Protein AF-A0A5C5TJL0-F1 (afdb_monomer_lite)

Foldseek 3Di:
DDDPVRQVVCCVVCPVPPQWRFDDDDPQKTWTFGVVCVVVVPQQRIWIPHPPDHIDRLLHDPVVLVVQVVVCVPPPSSVDDDDGSVRVVVVVVPD

pLDDT: mean 76.35, std 13.03, range [39.12, 92.62]

Secondary structure (DSSP, 8-state):
---HHHHHHHHHHTTTSTTEEEEEEETTEEEEEEHHHHHTT-S--EEEEETTB---EEEE-HHHHHHHHHHTTTS-GGG--S--HHHHHHHHS--

Sequence (95 aa):
MFSIKELIENLFYMEVYPVFLPIRSADDQYLAISLEAIENKDPNYLYRIDNNEGPPALTLNFHLFLNRYVAAQGATFYEWPIYSAAGRYYLEGDE

Radius of gyration: 13.84 Å; chains: 1; bounding box: 32×32×43 Å

Structure (mmCIF, N/CA/C/O backbone):
data_AF-A0A5C5TJL0-F1
#
_entry.id   AF-A0A5C5TJL0-F1
#
loop_
_atom_site.group_PDB
_atom_site.id
_atom_site.type_symbol
_atom_site.label_atom_id
_atom_site.label_alt_id
_atom_site.label_comp_id
_atom_site.label_asym_id
_atom_site.label_entity_id
_atom_site.label_seq_id
_atom_site.pdbx_PDB_ins_code
_atom_site.Cartn_x
_atom_site.Cartn_y
_atom_site.Cartn_z
_atom_site.occupancy
_atom_site.B_iso_or_equiv
_atom_site.auth_seq_id
_atom_site.auth_comp_id
_atom_site.auth_asym_id
_atom_site.auth_atom_id
_atom_site.pdbx_PDB_model_num
ATOM 1 N N . MET A 1 1 ? 9.706 -8.089 -0.153 1.00 82.69 1 MET A N 1
ATOM 2 C CA . MET A 1 1 ? 9.898 -6.712 0.349 1.00 82.69 1 MET A CA 1
ATOM 3 C C . MET A 1 1 ? 11.218 -6.247 -0.218 1.00 82.69 1 MET A C 1
ATOM 5 O O . MET A 1 1 ? 12.106 -7.088 -0.306 1.00 82.69 1 MET A O 1
ATOM 9 N N . PHE A 1 2 ? 11.320 -4.997 -0.653 1.00 85.81 2 PHE A N 1
ATOM 10 C CA . PHE A 1 2 ? 12.544 -4.500 -1.271 1.00 85.81 2 PHE A CA 1
ATOM 11 C C . PHE A 1 2 ? 13.675 -4.340 -0.255 1.00 85.81 2 PHE A C 1
ATOM 13 O O . PHE A 1 2 ? 13.474 -3.880 0.869 1.00 85.81 2 PHE A O 1
ATOM 20 N N . SER A 1 3 ? 14.876 -4.712 -0.676 1.00 88.69 3 SER A N 1
ATOM 21 C CA . SER A 1 3 ? 16.130 -4.252 -0.094 1.00 88.69 3 SER A CA 1
ATOM 22 C C . SER A 1 3 ? 16.329 -2.754 -0.356 1.00 88.69 3 SER A C 1
ATOM 24 O O . SER A 1 3 ? 15.673 -2.160 -1.208 1.00 88.69 3 SER A O 1
ATOM 26 N N . ILE A 1 4 ? 17.286 -2.131 0.338 1.00 88.88 4 ILE A N 1
ATOM 27 C CA . ILE A 1 4 ? 17.625 -0.709 0.129 1.00 88.88 4 ILE A CA 1
ATOM 28 C C . ILE A 1 4 ? 18.031 -0.438 -1.324 1.00 88.88 4 ILE A C 1
ATOM 30 O O . ILE A 1 4 ? 17.653 0.583 -1.892 1.00 88.88 4 ILE A O 1
ATOM 34 N N . LYS A 1 5 ? 18.779 -1.359 -1.941 1.00 91.00 5 LYS A N 1
ATOM 35 C CA . LYS A 1 5 ? 19.178 -1.230 -3.343 1.00 91.00 5 LYS A CA 1
ATOM 36 C C . LYS A 1 5 ? 17.953 -1.238 -4.261 1.00 91.00 5 LYS A C 1
ATOM 38 O O . LYS A 1 5 ? 17.808 -0.335 -5.076 1.00 91.00 5 LYS A O 1
ATOM 43 N N . GLU A 1 6 ? 17.057 -2.204 -4.072 1.00 89.81 6 GLU A N 1
ATOM 44 C CA . GLU A 1 6 ? 15.819 -2.302 -4.851 1.00 89.81 6 GLU A CA 1
ATOM 45 C C . GLU A 1 6 ? 14.911 -1.087 -4.626 1.00 89.81 6 GLU A C 1
ATOM 47 O O . GLU A 1 6 ? 14.288 -0.625 -5.573 1.00 89.81 6 GLU A O 1
ATOM 52 N N . LEU A 1 7 ? 14.863 -0.518 -3.416 1.00 88.94 7 LEU A N 1
ATOM 53 C CA . LEU A 1 7 ? 14.141 0.731 -3.150 1.00 88.94 7 LEU A CA 1
ATOM 54 C C . LEU A 1 7 ? 14.660 1.880 -4.017 1.00 88.94 7 LEU A C 1
ATOM 56 O O . LEU A 1 7 ? 13.870 2.543 -4.680 1.00 88.94 7 LEU A O 1
ATOM 60 N N . ILE A 1 8 ? 15.979 2.093 -4.041 1.00 88.44 8 ILE A N 1
ATOM 61 C CA . ILE A 1 8 ? 16.607 3.160 -4.834 1.00 88.44 8 ILE A CA 1
ATOM 62 C C . ILE A 1 8 ? 16.341 2.956 -6.328 1.00 88.44 8 ILE A C 1
ATOM 64 O O . ILE A 1 8 ? 15.984 3.904 -7.022 1.00 88.44 8 ILE A O 1
ATOM 68 N N . GLU A 1 9 ? 16.470 1.722 -6.816 1.00 89.00 9 GLU A N 1
ATOM 69 C CA . GLU A 1 9 ? 16.195 1.387 -8.216 1.00 89.00 9 GLU A CA 1
ATOM 70 C C . GLU A 1 9 ? 14.718 1.606 -8.576 1.00 89.00 9 GLU A C 1
ATOM 72 O O . GLU A 1 9 ? 14.421 2.103 -9.659 1.00 89.00 9 GLU A O 1
AT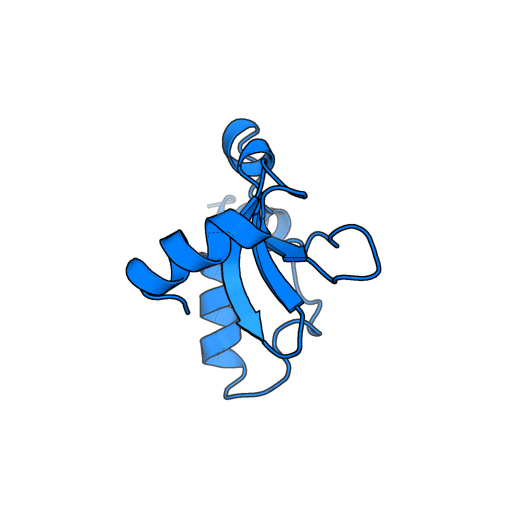OM 77 N N . ASN A 1 10 ? 13.792 1.286 -7.665 1.00 86.94 10 ASN A N 1
ATOM 78 C CA . ASN A 1 10 ? 12.352 1.402 -7.905 1.00 86.94 10 ASN A CA 1
ATOM 79 C C . ASN A 1 10 ? 11.791 2.815 -7.691 1.00 86.94 10 ASN A C 1
ATOM 81 O O . ASN A 1 10 ? 10.753 3.138 -8.263 1.00 86.94 10 ASN A O 1
ATOM 85 N N . LEU A 1 11 ? 12.480 3.675 -6.935 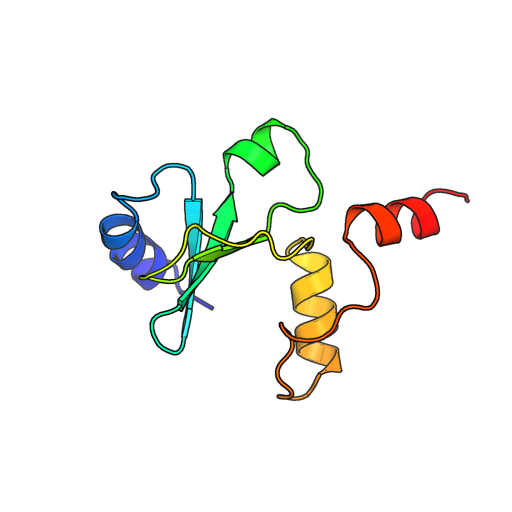1.00 84.75 11 LEU A N 1
ATOM 86 C CA . LEU A 1 11 ? 12.123 5.092 -6.803 1.00 84.75 11 LEU A CA 1
ATOM 87 C C . LEU A 1 11 ? 12.136 5.817 -8.155 1.00 84.75 11 LEU A C 1
ATOM 89 O O . LEU A 1 11 ? 11.273 6.653 -8.395 1.00 84.75 11 LEU A O 1
ATOM 93 N N . PHE A 1 12 ? 13.056 5.456 -9.055 1.00 79.44 12 PHE A N 1
ATOM 94 C CA . PHE A 1 12 ? 13.107 6.015 -10.410 1.00 79.44 12 PHE A CA 1
ATOM 95 C C . PHE A 1 12 ? 11.827 5.722 -11.213 1.00 79.44 12 PHE A C 1
ATOM 97 O O . PHE A 1 12 ? 11.295 6.592 -11.892 1.00 79.44 12 PHE A O 1
ATOM 104 N N . TYR A 1 13 ? 11.268 4.516 -11.086 1.00 74.19 13 TYR A N 1
ATOM 105 C CA . TYR A 1 13 ? 10.018 4.146 -11.765 1.00 74.19 13 TYR A CA 1
ATOM 106 C C . TYR A 1 13 ? 8.780 4.809 -11.141 1.00 74.19 13 TYR A C 1
ATOM 108 O O . TYR A 1 13 ? 7.714 4.832 -11.753 1.00 74.19 13 TYR A O 1
ATOM 116 N N . MET A 1 14 ? 8.926 5.383 -9.945 1.00 77.31 14 MET A N 1
ATOM 117 C CA . MET A 1 14 ? 7.881 6.121 -9.237 1.00 77.31 14 MET A CA 1
ATOM 118 C C . MET A 1 14 ? 7.899 7.625 -9.525 1.00 77.31 14 MET A C 1
ATOM 120 O O . MET A 1 14 ? 7.146 8.360 -8.897 1.00 77.31 14 MET A O 1
ATOM 124 N N . GLU A 1 15 ? 8.676 8.108 -10.502 1.00 78.31 15 GLU A N 1
ATOM 125 C CA . GLU A 1 15 ? 8.643 9.523 -10.917 1.00 78.31 15 GLU A CA 1
ATOM 126 C C . GLU A 1 15 ? 7.238 9.998 -11.336 1.00 78.31 15 GLU A C 1
ATOM 128 O O . GLU A 1 15 ? 6.895 11.164 -11.150 1.00 78.31 15 GLU A O 1
ATOM 133 N N . VAL A 1 16 ? 6.393 9.091 -11.840 1.00 78.25 16 VAL A N 1
ATOM 134 C CA . VAL A 1 16 ? 4.983 9.367 -12.183 1.00 78.25 16 VAL A CA 1
ATOM 135 C C . VAL A 1 16 ? 4.099 9.506 -10.930 1.00 78.25 16 VAL A C 1
ATOM 137 O O . VAL A 1 16 ? 3.042 10.134 -10.970 1.00 78.25 16 VAL A O 1
ATOM 140 N N . TYR A 1 17 ? 4.554 8.968 -9.798 1.00 79.81 17 TYR A N 1
ATOM 141 C CA . TYR A 1 17 ? 3.863 8.908 -8.512 1.00 79.81 17 TYR A CA 1
ATOM 142 C C . TYR A 1 17 ? 4.766 9.439 -7.376 1.00 79.81 17 TYR A C 1
ATOM 144 O O . TYR A 1 17 ? 5.063 8.712 -6.428 1.00 79.81 17 TYR A O 1
ATOM 152 N N . PRO A 1 18 ? 5.196 10.716 -7.420 1.00 80.56 18 PRO A N 1
ATOM 153 C CA . PRO A 1 18 ? 6.267 11.241 -6.562 1.00 80.56 18 PRO A CA 1
ATOM 154 C C . PRO A 1 18 ? 5.917 11.291 -5.067 1.00 80.56 18 PRO A C 1
ATOM 156 O O . PRO A 1 18 ? 6.802 11.398 -4.222 1.00 80.56 18 PRO A O 1
ATOM 159 N N . VAL A 1 19 ? 4.628 11.210 -4.726 1.00 87.62 19 VAL A N 1
ATOM 160 C CA . VAL A 1 19 ? 4.137 11.170 -3.339 1.00 87.62 19 VAL A CA 1
ATOM 161 C C . VAL A 1 19 ? 4.102 9.753 -2.761 1.00 87.62 19 VAL A C 1
ATOM 163 O O . VAL A 1 19 ? 3.624 9.561 -1.644 1.00 87.62 19 VAL A O 1
ATOM 166 N N . PHE A 1 20 ? 4.594 8.754 -3.499 1.00 88.94 20 PHE A N 1
ATOM 167 C CA . PHE A 1 20 ? 4.576 7.356 -3.093 1.00 88.94 20 PHE A CA 1
ATOM 168 C C . PHE A 1 20 ? 5.983 6.772 -2.953 1.00 88.94 20 PHE A C 1
ATOM 170 O O . PHE A 1 20 ? 6.828 6.878 -3.838 1.00 88.94 20 PHE A O 1
ATOM 177 N N . LEU A 1 21 ? 6.209 6.078 -1.839 1.00 90.56 21 LEU A N 1
ATOM 178 C CA . LEU A 1 21 ? 7.409 5.288 -1.588 1.00 90.56 21 LEU A CA 1
ATOM 179 C C . LEU A 1 21 ? 7.108 3.808 -1.883 1.00 90.56 21 LEU A C 1
ATOM 181 O O . LEU A 1 21 ? 6.352 3.193 -1.123 1.00 90.56 21 LEU A O 1
ATOM 185 N N . PRO A 1 22 ? 7.674 3.202 -2.942 1.00 89.69 22 PRO A N 1
ATOM 186 C CA . PRO A 1 22 ? 7.456 1.789 -3.236 1.00 89.69 22 PRO A CA 1
ATOM 187 C C . PRO A 1 22 ? 8.137 0.929 -2.171 1.00 89.69 22 PRO A C 1
ATOM 189 O O . PRO A 1 22 ? 9.248 1.235 -1.768 1.00 89.69 22 PRO A O 1
ATOM 192 N N . ILE A 1 23 ? 7.520 -0.166 -1.726 1.00 89.12 23 ILE A N 1
ATOM 193 C CA . ILE A 1 23 ? 8.108 -1.089 -0.730 1.00 89.12 23 ILE A CA 1
ATOM 194 C C . ILE A 1 23 ? 8.200 -2.541 -1.218 1.00 89.12 23 ILE A C 1
ATOM 196 O O . ILE A 1 23 ? 8.909 -3.369 -0.629 1.00 89.12 23 ILE A O 1
ATOM 200 N N . ARG A 1 24 ? 7.481 -2.876 -2.294 1.00 86.06 24 ARG A N 1
ATOM 201 C CA . ARG A 1 24 ? 7.538 -4.167 -2.991 1.00 86.06 24 ARG A CA 1
ATOM 202 C C . ARG A 1 24 ? 6.906 -4.033 -4.379 1.00 86.06 24 ARG A C 1
ATOM 204 O O . ARG A 1 24 ? 5.944 -3.288 -4.519 1.00 86.06 24 ARG A O 1
ATOM 211 N N . SER A 1 25 ? 7.360 -4.833 -5.340 1.00 84.00 25 SER A N 1
ATOM 212 C CA . SER A 1 25 ? 6.632 -5.142 -6.572 1.00 84.00 25 SER A CA 1
ATOM 213 C C . SER A 1 25 ? 6.268 -6.627 -6.645 1.00 84.00 25 SER A C 1
ATOM 215 O O . SER A 1 25 ? 6.965 -7.486 -6.084 1.00 84.00 25 SER A O 1
ATOM 217 N N . ALA A 1 26 ? 5.141 -6.920 -7.286 1.00 78.69 26 ALA A N 1
ATOM 218 C CA . ALA A 1 26 ? 4.713 -8.256 -7.692 1.00 78.69 26 ALA A CA 1
ATOM 219 C C . ALA A 1 26 ? 3.727 -8.111 -8.860 1.00 78.69 26 ALA A C 1
ATOM 221 O O . ALA A 1 26 ? 2.854 -7.256 -8.785 1.00 78.69 26 ALA A O 1
ATOM 222 N N . ASP A 1 27 ? 3.873 -8.925 -9.908 1.00 74.75 27 ASP A N 1
ATOM 223 C CA . ASP A 1 27 ? 2.934 -9.004 -11.041 1.00 74.75 27 ASP A CA 1
ATOM 224 C C . ASP A 1 27 ? 2.533 -7.635 -11.632 1.00 74.75 27 ASP A C 1
ATOM 226 O O . ASP A 1 27 ? 1.355 -7.328 -11.775 1.00 74.75 27 ASP A O 1
ATOM 230 N N . ASP A 1 28 ? 3.524 -6.786 -11.936 1.00 75.19 28 ASP A N 1
ATOM 231 C CA . ASP A 1 28 ? 3.350 -5.415 -12.461 1.00 75.19 28 ASP A CA 1
ATOM 232 C C . ASP A 1 28 ? 2.591 -4.437 -11.543 1.00 75.19 28 ASP A C 1
ATOM 234 O O . ASP A 1 28 ? 2.239 -3.328 -11.954 1.00 75.19 28 ASP A O 1
ATOM 238 N N . GLN A 1 29 ? 2.388 -4.812 -10.279 1.00 81.25 29 GLN A N 1
ATOM 239 C CA . GLN A 1 29 ? 1.806 -3.971 -9.240 1.00 81.25 29 GLN A CA 1
ATOM 240 C C . GLN A 1 29 ? 2.863 -3.592 -8.210 1.00 81.25 29 GLN A C 1
ATOM 242 O O . GLN A 1 29 ? 3.719 -4.399 -7.824 1.00 81.25 29 GLN A O 1
ATOM 247 N N . TYR A 1 30 ? 2.761 -2.373 -7.693 1.00 86.19 30 TYR A N 1
ATOM 248 C CA . TYR A 1 30 ? 3.573 -1.923 -6.571 1.00 86.19 30 TYR A CA 1
ATOM 249 C C . TYR A 1 30 ? 2.740 -1.805 -5.307 1.00 86.19 30 TYR A C 1
ATOM 251 O O . TYR A 1 30 ? 1.665 -1.217 -5.301 1.00 86.19 30 TYR A O 1
ATOM 259 N N . LEU A 1 31 ? 3.278 -2.309 -4.203 1.00 87.75 31 LEU A N 1
ATOM 260 C CA . LEU A 1 31 ? 2.840 -1.907 -2.876 1.00 87.75 31 LEU A CA 1
ATOM 261 C C . LEU A 1 31 ? 3.652 -0.677 -2.478 1.00 87.75 31 LEU A C 1
ATOM 263 O O . LEU A 1 31 ? 4.886 -0.732 -2.496 1.00 87.75 31 LEU A O 1
ATOM 267 N N . ALA A 1 32 ? 2.977 0.403 -2.102 1.00 90.12 32 ALA A N 1
ATOM 268 C CA . ALA A 1 32 ? 3.609 1.674 -1.782 1.00 90.12 32 ALA A CA 1
ATOM 269 C C . ALA A 1 32 ? 3.001 2.345 -0.544 1.00 90.12 32 ALA A C 1
ATOM 271 O O . ALA A 1 32 ? 1.872 2.062 -0.140 1.00 90.12 32 ALA A O 1
ATOM 272 N N . ILE A 1 33 ? 3.779 3.243 0.054 1.00 90.75 33 ILE A N 1
ATOM 273 C CA . ILE A 1 33 ? 3.377 4.115 1.157 1.00 90.75 33 ILE A CA 1
ATOM 274 C C . ILE A 1 33 ? 3.105 5.506 0.584 1.00 90.75 33 ILE A C 1
ATOM 276 O O . ILE A 1 33 ? 3.980 6.064 -0.075 1.00 90.75 33 ILE A O 1
ATOM 280 N N . SER A 1 34 ? 1.929 6.073 0.852 1.00 91.50 34 SER A N 1
ATOM 281 C CA . SER A 1 34 ? 1.646 7.481 0.547 1.00 91.50 34 SER A CA 1
ATOM 282 C C . SER A 1 34 ? 2.322 8.385 1.578 1.00 91.50 34 SER A C 1
ATOM 284 O O . SER A 1 34 ? 2.013 8.317 2.767 1.00 91.50 34 SER A O 1
ATOM 286 N N . LEU A 1 35 ? 3.238 9.239 1.125 1.00 90.81 35 LEU A N 1
ATOM 287 C CA . LEU A 1 35 ? 3.900 10.239 1.964 1.00 90.81 35 LEU A CA 1
ATOM 288 C C . LEU A 1 35 ? 2.910 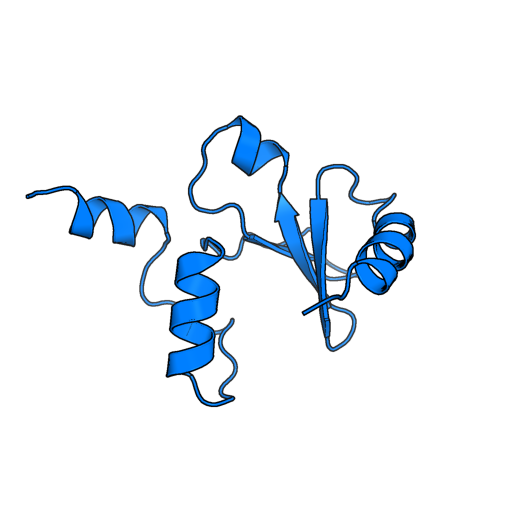11.314 2.428 1.00 90.81 35 LEU A C 1
ATOM 290 O O . LEU A 1 35 ? 2.964 11.737 3.577 1.00 90.81 35 LEU A O 1
ATOM 294 N N . GLU A 1 36 ? 1.944 11.672 1.584 1.00 91.56 36 GLU A N 1
ATOM 295 C CA . GLU A 1 36 ? 0.866 12.604 1.930 1.00 91.56 36 GLU A CA 1
ATOM 296 C C . GLU A 1 36 ? -0.039 12.045 3.041 1.00 91.56 36 GLU A C 1
ATOM 298 O O . GLU A 1 36 ? -0.392 12.755 3.982 1.00 91.56 36 GLU A O 1
ATOM 303 N N . ALA A 1 37 ? -0.382 10.752 2.990 1.00 90.00 37 ALA A N 1
ATOM 304 C CA . ALA A 1 37 ? -1.138 10.102 4.062 1.00 90.00 37 ALA A CA 1
ATOM 305 C C . ALA A 1 37 ? -0.368 10.137 5.393 1.00 90.00 37 ALA A C 1
ATOM 307 O O . ALA A 1 37 ? -0.959 10.378 6.445 1.00 90.00 37 ALA A O 1
ATOM 308 N N . ILE A 1 38 ? 0.958 9.961 5.349 1.00 89.69 38 ILE A N 1
ATOM 309 C CA . ILE A 1 38 ? 1.823 10.082 6.531 1.00 89.69 38 ILE A CA 1
ATOM 310 C C . ILE A 1 38 ? 1.825 11.516 7.075 1.00 89.69 38 ILE A C 1
ATOM 312 O O . ILE A 1 38 ? 1.662 11.701 8.283 1.00 89.69 38 ILE A O 1
ATOM 316 N N . GLU A 1 39 ? 1.959 12.527 6.212 1.00 92.62 39 GLU A N 1
ATOM 317 C CA . GLU A 1 39 ? 1.900 13.944 6.606 1.00 92.62 39 GLU A CA 1
ATOM 318 C C . GLU A 1 39 ? 0.554 14.305 7.253 1.00 92.62 39 GLU A C 1
ATOM 320 O O . GLU A 1 39 ? 0.517 14.975 8.289 1.00 92.62 39 GLU A O 1
ATOM 325 N N . ASN A 1 40 ? -0.544 13.775 6.711 1.00 91.00 40 ASN A N 1
ATOM 326 C CA . ASN A 1 40 ? -1.900 13.963 7.228 1.00 91.00 40 ASN A CA 1
ATOM 327 C C . ASN A 1 40 ? -2.240 13.081 8.441 1.00 91.00 40 ASN A C 1
ATOM 329 O O . ASN A 1 40 ? -3.352 13.163 8.964 1.00 91.00 40 ASN A O 1
ATOM 333 N N . LYS A 1 41 ? -1.297 12.254 8.917 1.00 88.19 41 LYS A N 1
ATOM 334 C CA . LYS A 1 41 ? -1.504 11.271 9.997 1.00 88.19 41 LYS A CA 1
ATOM 335 C C . LYS A 1 41 ? -2.657 10.297 9.718 1.00 88.19 41 LYS A C 1
ATOM 337 O O . LYS A 1 41 ? -3.290 9.809 10.656 1.00 88.19 41 LYS A O 1
ATOM 342 N N . ASP A 1 42 ? -2.926 9.998 8.450 1.00 88.75 42 ASP A N 1
ATOM 343 C CA . ASP A 1 42 ? -3.913 8.994 8.071 1.00 88.75 42 ASP A CA 1
ATOM 344 C C . ASP A 1 42 ? -3.362 7.596 8.407 1.00 88.75 42 ASP A C 1
ATOM 346 O O . ASP A 1 42 ? -2.294 7.203 7.918 1.00 88.75 42 ASP A O 1
ATOM 350 N N . PRO A 1 43 ? -4.063 6.803 9.236 1.00 86.00 43 PRO A N 1
ATOM 351 C CA . PRO A 1 43 ? -3.645 5.443 9.545 1.00 86.00 43 PRO A CA 1
ATOM 352 C C . PRO A 1 43 ? -3.706 4.494 8.336 1.00 86.00 43 PRO A C 1
ATOM 354 O O . PRO A 1 43 ? -3.224 3.373 8.449 1.00 86.00 43 PRO A O 1
ATOM 357 N N . ASN A 1 44 ? -4.284 4.883 7.199 1.00 87.75 44 ASN A N 1
ATOM 358 C CA . ASN A 1 44 ? -4.471 4.050 6.009 1.00 87.75 44 ASN A CA 1
ATOM 359 C C . ASN A 1 44 ? -3.486 4.397 4.879 1.00 87.75 44 ASN A C 1
ATOM 361 O O . ASN A 1 44 ? -3.874 4.579 3.729 1.00 87.75 44 ASN A O 1
ATOM 365 N N . TYR A 1 45 ? -2.199 4.483 5.197 1.00 90.19 45 TYR A N 1
ATOM 366 C CA . TYR A 1 45 ? -1.179 4.979 4.270 1.00 90.19 45 TYR A CA 1
ATOM 367 C C . TYR A 1 45 ? -0.679 3.971 3.217 1.00 90.19 45 TYR A C 1
ATOM 369 O O . TYR A 1 45 ? 0.208 4.323 2.437 1.00 90.19 45 TYR A O 1
ATOM 377 N N . LEU A 1 46 ? -1.167 2.723 3.187 1.00 90.06 46 LEU A N 1
ATOM 378 C CA . LEU A 1 46 ? -0.768 1.740 2.172 1.00 90.06 46 LEU A CA 1
ATOM 379 C C . LEU A 1 46 ? -1.660 1.769 0.936 1.00 90.06 46 LEU A C 1
ATOM 381 O O . LEU A 1 46 ? -2.889 1.722 1.023 1.00 90.06 46 LEU A O 1
ATOM 385 N N . TYR A 1 47 ? -1.006 1.735 -0.218 1.00 89.06 47 TYR A N 1
ATOM 386 C CA . TYR A 1 47 ? -1.627 1.786 -1.532 1.00 89.06 47 TYR A CA 1
ATOM 387 C C . TYR A 1 47 ? -1.067 0.688 -2.423 1.00 89.06 47 TYR A C 1
ATOM 389 O O . TYR A 1 47 ? 0.099 0.295 -2.297 1.00 89.06 47 TYR A O 1
ATOM 397 N N . ARG A 1 48 ? -1.904 0.215 -3.343 1.00 86.44 48 ARG A N 1
ATOM 398 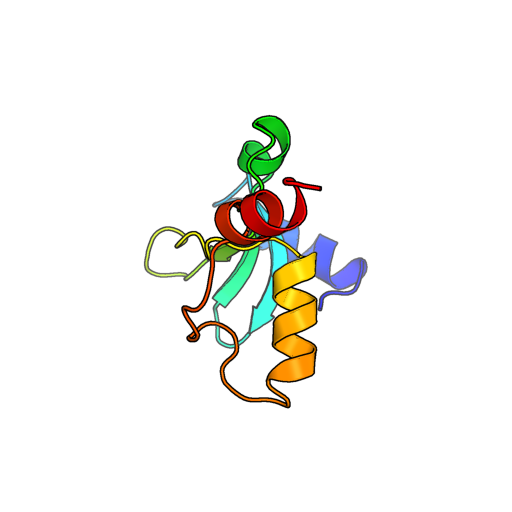C CA . ARG A 1 48 ? -1.452 -0.556 -4.497 1.00 86.44 48 ARG A CA 1
ATOM 399 C C . ARG A 1 48 ? -1.406 0.386 -5.690 1.00 86.44 48 ARG A C 1
ATOM 401 O O . ARG A 1 48 ? -2.345 1.143 -5.892 1.00 86.44 48 ARG A O 1
ATOM 408 N N . ILE A 1 49 ? -0.318 0.371 -6.442 1.00 83.81 49 ILE A N 1
ATOM 409 C CA . ILE A 1 49 ? -0.166 1.147 -7.670 1.00 83.81 49 ILE A CA 1
ATOM 410 C C . ILE A 1 49 ? -0.197 0.145 -8.815 1.00 83.81 49 ILE A C 1
ATOM 412 O O . ILE A 1 49 ? 0.702 -0.691 -8.929 1.00 83.81 49 ILE A O 1
ATOM 416 N N . ASP A 1 50 ? -1.255 0.226 -9.615 1.00 79.31 50 ASP A N 1
ATOM 417 C CA . ASP A 1 50 ? -1.448 -0.579 -10.813 1.00 79.31 50 ASP A CA 1
ATOM 418 C C . ASP A 1 50 ? -1.088 0.288 -12.028 1.00 79.31 50 ASP A C 1
ATOM 420 O O . ASP A 1 50 ? -1.441 1.464 -12.086 1.00 79.31 50 ASP A O 1
ATOM 424 N N . ASN A 1 51 ? -0.402 -0.271 -13.027 1.00 64.62 51 ASN A N 1
ATOM 425 C CA . ASN A 1 51 ? 0.038 0.498 -14.202 1.00 64.62 51 ASN A CA 1
ATOM 426 C C . ASN A 1 51 ? -1.117 1.086 -15.048 1.00 64.62 51 ASN A C 1
ATOM 428 O O . ASN A 1 51 ? -0.867 1.932 -15.903 1.00 64.62 51 ASN A O 1
ATOM 432 N N . ASN A 1 52 ? -2.366 0.661 -14.813 1.00 60.84 52 ASN A N 1
ATOM 433 C CA . ASN A 1 52 ? -3.522 0.982 -15.659 1.00 60.84 52 ASN A CA 1
ATOM 434 C C . ASN A 1 52 ? -4.654 1.752 -14.952 1.00 60.84 52 ASN A C 1
ATOM 436 O O . ASN A 1 52 ? -5.502 2.319 -15.638 1.00 60.84 52 ASN A O 1
ATOM 440 N N . GLU A 1 53 ? -4.687 1.797 -13.618 1.00 57.72 53 GLU A N 1
ATOM 441 C CA . GLU A 1 53 ? -5.715 2.504 -12.844 1.00 57.72 53 GLU A CA 1
ATOM 442 C C . GLU A 1 53 ? -5.059 3.218 -11.657 1.00 57.72 53 GLU A C 1
ATOM 444 O O . GLU A 1 53 ? -4.124 2.699 -11.048 1.00 57.72 53 GLU A O 1
ATOM 449 N N . GLY A 1 54 ? -5.522 4.438 -11.352 1.00 58.06 54 GLY A N 1
ATOM 450 C CA . GLY A 1 54 ? -4.991 5.236 -10.243 1.00 58.06 54 GLY A CA 1
ATOM 451 C C . GLY A 1 54 ? -4.989 4.442 -8.930 1.00 58.06 54 GLY A C 1
ATOM 452 O O . GLY A 1 54 ? -5.866 3.603 -8.730 1.00 58.06 54 GLY A O 1
ATOM 453 N N . PRO A 1 55 ? -4.017 4.675 -8.036 1.00 63.56 55 PRO A N 1
ATOM 454 C CA . PRO A 1 55 ? -3.659 3.705 -7.011 1.00 63.56 55 PRO A CA 1
ATOM 455 C C . PRO A 1 55 ? -4.780 3.497 -5.984 1.00 63.56 55 PRO A C 1
ATOM 457 O O . PRO A 1 55 ? -5.070 4.423 -5.216 1.00 63.56 55 PRO A O 1
ATOM 460 N N . PRO A 1 56 ? -5.424 2.313 -5.914 1.00 71.06 56 PRO A N 1
ATOM 461 C CA . PRO A 1 56 ? -6.419 2.064 -4.885 1.00 71.06 56 PRO A CA 1
ATOM 462 C C . PRO A 1 56 ? -5.769 2.057 -3.496 1.00 71.06 56 PRO A C 1
ATOM 464 O O . PRO A 1 56 ? -4.807 1.328 -3.221 1.00 71.06 56 PRO A O 1
ATOM 467 N N . ALA A 1 57 ? -6.333 2.863 -2.594 1.00 73.88 57 ALA A N 1
ATOM 468 C CA . ALA A 1 57 ? -6.011 2.805 -1.176 1.00 73.88 57 ALA A CA 1
ATOM 469 C C . ALA A 1 57 ? -6.386 1.422 -0.633 1.00 73.88 57 ALA A C 1
ATOM 471 O O . ALA A 1 57 ? -7.517 0.964 -0.799 1.00 73.88 57 ALA A O 1
ATOM 472 N N . LEU A 1 58 ? -5.459 0.767 0.063 1.00 79.31 58 LEU A N 1
ATOM 473 C CA . LEU A 1 58 ? -5.707 -0.560 0.629 1.00 79.31 58 LEU A CA 1
ATOM 474 C C . LEU A 1 58 ? -6.445 -0.498 1.970 1.00 79.31 58 LEU A C 1
ATOM 476 O O . LEU A 1 58 ? -6.759 -1.541 2.533 1.00 79.31 58 LEU A O 1
ATOM 480 N N . THR A 1 59 ? -6.742 0.700 2.493 1.00 82.12 59 THR A N 1
ATOM 481 C CA . THR A 1 59 ? -7.352 0.923 3.823 1.00 82.12 59 THR A CA 1
ATOM 482 C C . THR A 1 59 ? -6.547 0.288 4.971 1.00 82.12 59 THR A C 1
ATOM 484 O O . THR A 1 59 ? -7.094 -0.187 5.968 1.00 82.12 59 THR A O 1
ATOM 487 N N . LEU A 1 60 ? -5.220 0.234 4.807 1.00 79.94 60 LEU A N 1
ATOM 488 C CA . LEU A 1 60 ? -4.291 -0.490 5.674 1.00 79.94 60 LEU A CA 1
ATOM 489 C C . LEU A 1 60 ? -3.057 0.348 6.011 1.00 79.94 60 LEU A C 1
ATOM 491 O O . LEU A 1 60 ? -2.650 1.218 5.246 1.00 79.94 60 LEU A O 1
ATOM 495 N N . ASN A 1 61 ? -2.416 0.003 7.127 1.00 85.31 61 ASN A N 1
ATOM 496 C CA . ASN A 1 61 ? -1.033 0.365 7.427 1.00 85.31 61 ASN A CA 1
ATOM 497 C C . ASN A 1 61 ? -0.120 -0.861 7.359 1.00 85.31 61 ASN A C 1
ATOM 499 O O . ASN A 1 61 ? -0.577 -2.002 7.235 1.00 85.31 61 ASN A O 1
ATOM 503 N N . PHE A 1 62 ? 1.185 -0.627 7.505 1.00 81.25 62 PHE A N 1
ATOM 504 C CA . PHE A 1 62 ? 2.190 -1.683 7.472 1.00 81.25 62 PHE A CA 1
ATOM 505 C C . PHE A 1 62 ? 2.003 -2.738 8.568 1.00 81.25 62 PHE A C 1
ATOM 507 O O . PHE A 1 62 ? 2.181 -3.926 8.306 1.00 81.25 62 PHE A O 1
ATOM 514 N N . HIS A 1 63 ? 1.600 -2.333 9.775 1.00 81.50 63 HIS A N 1
ATOM 515 C CA . HIS A 1 63 ? 1.388 -3.262 10.886 1.00 81.50 63 HIS A CA 1
ATOM 516 C C . HIS A 1 63 ? 0.289 -4.280 10.555 1.00 81.50 63 HIS A C 1
ATOM 518 O O . HIS A 1 63 ? 0.486 -5.488 10.685 1.00 81.50 63 HIS A O 1
ATOM 524 N N . LEU A 1 64 ? -0.862 -3.804 10.084 1.00 79.38 64 LEU A N 1
ATOM 525 C CA . LEU A 1 64 ? -1.996 -4.650 9.729 1.00 79.38 64 LEU A CA 1
ATOM 526 C C . LEU A 1 64 ? -1.732 -5.473 8.483 1.00 79.38 64 LEU A C 1
ATOM 528 O O . LEU A 1 64 ? -2.119 -6.639 8.438 1.00 79.38 64 LEU A O 1
ATOM 532 N N . PHE A 1 65 ? -1.042 -4.896 7.503 1.00 80.12 65 PHE A N 1
ATOM 533 C CA . PHE A 1 65 ? -0.552 -5.639 6.352 1.00 80.12 65 PHE A CA 1
ATOM 534 C C . PHE A 1 65 ? 0.321 -6.820 6.790 1.00 80.12 65 PHE A C 1
ATOM 536 O O . PHE A 1 65 ? 0.070 -7.944 6.366 1.00 80.12 65 PHE A O 1
ATOM 543 N N . LEU A 1 66 ? 1.305 -6.596 7.666 1.00 78.50 66 LEU A N 1
ATOM 544 C CA . LEU A 1 66 ? 2.223 -7.645 8.107 1.00 78.50 66 LEU A CA 1
ATOM 545 C C . LEU A 1 66 ? 1.500 -8.709 8.938 1.00 78.50 66 LEU A C 1
ATOM 547 O O . LEU A 1 66 ? 1.701 -9.901 8.712 1.00 78.50 66 LEU A O 1
ATOM 551 N N . ASN A 1 67 ? 0.627 -8.285 9.854 1.00 77.69 67 ASN A N 1
ATOM 552 C CA . ASN A 1 67 ? -0.199 -9.186 10.654 1.00 77.69 67 ASN A CA 1
ATOM 553 C C . ASN A 1 67 ? -1.034 -10.115 9.753 1.00 77.69 67 ASN A C 1
ATOM 555 O O . ASN A 1 67 ? -0.999 -11.336 9.912 1.00 77.69 67 ASN A O 1
ATOM 559 N N . ARG A 1 68 ? -1.691 -9.549 8.731 1.00 75.56 68 ARG A N 1
ATOM 560 C CA . ARG A 1 68 ? -2.459 -10.317 7.740 1.00 75.56 68 ARG A CA 1
ATOM 561 C C . ARG A 1 68 ? -1.584 -11.202 6.876 1.00 75.56 68 ARG A C 1
ATOM 563 O O . ARG A 1 68 ? -1.952 -12.341 6.639 1.00 75.56 68 ARG A O 1
ATOM 570 N N . TYR A 1 69 ? -0.442 -10.703 6.418 1.00 73.38 69 TYR A N 1
ATOM 571 C CA . TYR A 1 69 ? 0.487 -11.467 5.594 1.00 73.38 69 TYR A CA 1
ATOM 572 C C . TY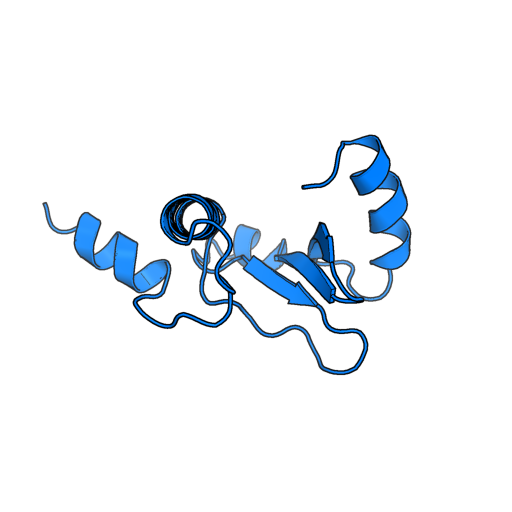R A 1 69 ? 0.955 -12.740 6.311 1.00 73.38 69 TYR A C 1
ATOM 574 O O . TYR A 1 69 ? 0.971 -13.815 5.715 1.00 73.38 69 TYR A O 1
ATOM 582 N N . VAL A 1 70 ? 1.271 -12.634 7.606 1.00 72.25 70 VAL A N 1
ATOM 583 C CA . VAL A 1 70 ? 1.637 -13.784 8.446 1.00 72.25 70 VAL A CA 1
ATOM 584 C C . VAL A 1 70 ? 0.444 -14.725 8.646 1.00 72.25 70 VAL A C 1
ATOM 586 O O . VAL A 1 70 ? 0.592 -15.935 8.487 1.00 72.25 70 VAL A O 1
ATOM 589 N N . ALA A 1 71 ? -0.741 -14.188 8.953 1.00 70.44 71 ALA A N 1
ATOM 590 C CA . ALA A 1 71 ? -1.946 -14.989 9.176 1.00 70.44 71 ALA A CA 1
ATOM 591 C C . ALA A 1 71 ? -2.448 -15.711 7.910 1.00 70.44 71 ALA A C 1
ATOM 593 O O . ALA A 1 71 ? -2.973 -16.817 8.002 1.00 70.44 71 ALA A O 1
ATOM 594 N N . ALA A 1 72 ? -2.273 -15.106 6.733 1.00 66.19 72 ALA A N 1
ATOM 595 C CA . ALA A 1 72 ? -2.785 -15.605 5.460 1.00 66.19 72 ALA A CA 1
ATOM 596 C C . ALA A 1 72 ? -2.024 -16.827 4.917 1.00 66.19 72 ALA A C 1
ATOM 598 O O . ALA A 1 72 ? -2.517 -17.461 3.990 1.00 66.19 72 ALA A O 1
ATOM 599 N N . GLN A 1 73 ? -0.838 -17.158 5.449 1.00 66.06 73 GLN A N 1
ATOM 600 C CA . GLN A 1 73 ? -0.020 -18.317 5.038 1.00 66.06 73 GLN A CA 1
ATOM 601 C C . GLN A 1 73 ? 0.113 -18.512 3.509 1.00 66.06 73 GLN A C 1
ATOM 603 O O . GLN A 1 73 ? 0.166 -19.636 3.017 1.00 66.06 73 GLN A O 1
ATOM 608 N N . GLY A 1 74 ? 0.173 -17.422 2.737 1.00 60.88 74 GLY A N 1
ATOM 609 C CA . GLY A 1 74 ? 0.293 -17.474 1.274 1.00 60.88 74 GLY A CA 1
ATOM 610 C C . GLY A 1 74 ? -1.017 -17.328 0.490 1.00 60.88 74 GLY A C 1
ATOM 611 O O . GLY A 1 74 ? -0.966 -17.304 -0.736 1.00 60.88 74 GLY A O 1
ATOM 612 N N . ALA A 1 75 ? -2.167 -17.170 1.153 1.00 64.50 75 ALA A N 1
ATOM 613 C CA . ALA A 1 75 ? -3.392 -16.710 0.499 1.00 64.50 75 ALA A CA 1
ATOM 614 C C . ALA A 1 75 ? -3.265 -15.246 0.036 1.00 64.50 75 ALA A C 1
ATOM 616 O O . ALA A 1 75 ? -2.448 -14.479 0.559 1.00 64.50 75 ALA A O 1
ATOM 617 N N . THR A 1 76 ? -4.090 -14.857 -0.940 1.00 60.41 76 THR A N 1
ATOM 618 C CA . THR A 1 76 ? -4.137 -13.525 -1.558 1.00 60.41 76 THR A CA 1
ATOM 619 C C . THR A 1 76 ? -4.531 -12.442 -0.542 1.00 60.41 76 THR A C 1
ATOM 621 O O . THR A 1 76 ? -5.680 -12.025 -0.428 1.00 60.41 76 THR A O 1
ATOM 624 N N . PHE A 1 77 ? -3.562 -12.001 0.259 1.00 55.66 77 PHE A N 1
ATOM 625 C CA . PHE A 1 77 ? -3.779 -11.196 1.467 1.00 55.66 77 PHE A CA 1
ATOM 626 C C . PHE A 1 77 ? -4.426 -9.819 1.204 1.00 55.66 77 PHE A C 1
ATOM 628 O O . PHE A 1 77 ? -4.926 -9.190 2.136 1.00 55.66 77 PHE A O 1
ATOM 635 N N . TYR A 1 78 ? -4.389 -9.335 -0.042 1.00 59.16 78 TYR A N 1
ATOM 636 C CA . TYR A 1 78 ? -4.960 -8.054 -0.466 1.00 59.16 78 TYR A CA 1
ATOM 637 C C . TYR A 1 78 ? -6.450 -8.134 -0.837 1.00 59.16 78 TYR A C 1
ATOM 639 O O . TYR A 1 78 ? -7.082 -7.096 -0.996 1.00 59.16 78 TYR A O 1
ATOM 647 N N . GLU A 1 79 ? -7.029 -9.334 -0.931 1.00 57.28 79 GLU A N 1
ATOM 648 C CA . GLU A 1 79 ? -8.449 -9.535 -1.265 1.00 57.28 79 GLU A CA 1
ATOM 649 C C . GLU A 1 79 ? -9.364 -9.598 -0.032 1.00 57.28 79 GLU A C 1
ATOM 651 O O . GLU A 1 79 ? -10.564 -9.803 -0.173 1.00 57.28 79 GLU A O 1
ATOM 656 N N . TRP A 1 80 ? -8.829 -9.477 1.190 1.00 55.56 80 TRP A N 1
ATOM 657 C CA . TRP A 1 80 ? -9.577 -9.776 2.417 1.00 55.56 80 TRP A CA 1
ATOM 658 C C . TRP A 1 80 ? -10.081 -8.488 3.094 1.00 55.56 80 TRP A C 1
ATOM 660 O O . TRP A 1 80 ? -9.283 -7.772 3.716 1.00 55.56 80 TRP A O 1
ATOM 670 N N . PRO A 1 81 ? -11.393 -8.181 3.050 1.00 54.53 81 PRO A N 1
ATOM 671 C CA . PRO A 1 81 ? -11.959 -7.029 3.725 1.00 54.53 81 PRO A CA 1
ATOM 672 C C . PRO A 1 81 ? -12.479 -7.496 5.080 1.00 54.53 81 PRO A C 1
ATOM 674 O O . PRO A 1 81 ? -13.530 -8.127 5.158 1.00 54.53 81 PRO A O 1
ATOM 677 N N . ILE A 1 82 ? -11.740 -7.236 6.159 1.00 56.88 82 ILE A N 1
ATOM 678 C CA . ILE A 1 82 ? -12.285 -7.513 7.494 1.00 56.88 82 ILE A CA 1
ATOM 679 C C . ILE A 1 82 ? -12.360 -6.228 8.332 1.00 56.88 82 ILE A C 1
ATOM 681 O O . ILE A 1 82 ? -13.455 -5.917 8.772 1.00 56.88 82 ILE A O 1
ATOM 685 N N . TYR A 1 83 ? -11.304 -5.401 8.446 1.00 63.09 83 TYR A N 1
ATOM 686 C CA . TYR A 1 83 ? -11.383 -4.056 9.077 1.00 63.09 83 TYR A CA 1
ATOM 687 C C . TYR A 1 83 ? -10.322 -3.073 8.532 1.00 63.09 83 TYR A C 1
ATOM 689 O O . TYR A 1 83 ? -9.234 -3.510 8.165 1.00 63.09 83 TYR A O 1
ATOM 697 N N . SER A 1 84 ? -10.588 -1.761 8.473 1.00 66.69 84 SER A N 1
ATOM 698 C CA . SER A 1 84 ? -9.576 -0.747 8.102 1.00 66.69 84 SER A CA 1
ATOM 699 C C . SER A 1 84 ? -8.588 -0.472 9.245 1.00 66.69 84 SER A C 1
ATOM 701 O O . SER A 1 84 ? -8.844 -0.853 10.392 1.00 66.69 84 SER A O 1
ATOM 703 N N . ALA A 1 85 ? -7.471 0.212 8.969 1.00 64.50 85 ALA A N 1
ATOM 704 C CA . ALA A 1 85 ? -6.535 0.611 10.024 1.00 64.50 85 ALA A CA 1
ATOM 705 C C . ALA A 1 85 ? -7.154 1.564 11.042 1.00 64.50 85 ALA A C 1
ATOM 707 O O . ALA A 1 85 ? -6.981 1.377 12.245 1.00 64.50 85 ALA A O 1
ATOM 708 N N . ALA A 1 86 ? -7.944 2.520 10.556 1.00 65.62 86 ALA A N 1
ATOM 709 C CA . ALA A 1 86 ? -8.761 3.362 11.417 1.00 65.62 86 ALA A CA 1
ATOM 710 C C . ALA A 1 86 ? -9.682 2.506 12.307 1.00 65.62 86 ALA A C 1
ATOM 712 O O . ALA A 1 86 ? -9.641 2.634 13.525 1.00 65.62 86 ALA A O 1
ATOM 713 N N . GLY A 1 87 ? -10.440 1.568 11.726 1.00 63.88 87 GLY A N 1
ATOM 714 C CA . GLY A 1 87 ? -11.359 0.712 12.484 1.00 63.88 87 GLY A CA 1
ATOM 715 C C . GLY A 1 87 ? -10.669 -0.145 13.550 1.00 63.88 87 GLY A C 1
ATOM 716 O O . GLY A 1 87 ? -11.192 -0.282 14.649 1.00 63.88 87 GLY A O 1
ATOM 717 N N . ARG A 1 88 ? -9.475 -0.681 13.264 1.00 63.00 88 ARG A N 1
ATOM 718 C CA . ARG A 1 88 ? -8.688 -1.462 14.233 1.00 63.00 88 ARG A CA 1
ATOM 719 C C . ARG A 1 88 ? -8.260 -0.620 15.438 1.00 63.00 88 ARG A C 1
ATOM 721 O O . ARG A 1 88 ? -8.460 -1.058 16.562 1.00 63.00 88 ARG A O 1
ATOM 728 N N . TYR A 1 89 ? -7.684 0.559 15.216 1.00 61.09 89 TYR A N 1
ATOM 729 C CA . TYR A 1 89 ? -7.205 1.386 16.328 1.00 61.09 89 TYR A CA 1
ATOM 730 C C . TYR A 1 89 ? -8.331 2.049 17.112 1.00 61.09 89 TYR A C 1
ATOM 732 O O . TYR A 1 89 ? -8.168 2.265 18.304 1.00 61.09 89 TYR A O 1
ATOM 740 N N . TYR A 1 90 ? -9.484 2.311 16.488 1.00 57.72 90 TYR A N 1
ATOM 741 C CA . TYR A 1 90 ? -10.687 2.679 17.237 1.00 57.72 90 TYR A CA 1
ATOM 742 C C . TYR A 1 90 ? -11.136 1.555 18.185 1.00 57.72 90 TYR A C 1
ATOM 744 O O . TYR A 1 90 ? -11.555 1.843 19.296 1.00 57.72 90 TYR A O 1
ATOM 752 N N . LEU A 1 91 ? -11.009 0.283 17.788 1.00 54.34 91 LEU A N 1
ATOM 753 C CA . LEU A 1 91 ? -11.342 -0.863 18.649 1.00 54.34 91 LEU A CA 1
ATOM 754 C C . LEU A 1 91 ? -10.292 -1.142 19.739 1.00 54.34 91 LEU A C 1
ATOM 756 O O . LEU A 1 91 ? -10.631 -1.724 20.761 1.00 54.34 91 LEU A O 1
ATOM 760 N N . GLU A 1 92 ? -9.032 -0.763 19.519 1.00 56.38 92 GLU A N 1
ATOM 761 C CA . GLU A 1 92 ? -7.932 -0.921 20.488 1.00 56.38 92 GLU A CA 1
ATOM 762 C C . GLU A 1 92 ? -7.725 0.332 21.372 1.00 56.38 92 GLU A C 1
ATOM 764 O O . GLU A 1 92 ? -6.896 0.304 22.275 1.00 56.38 92 GLU A O 1
ATOM 769 N N . GLY A 1 93 ? -8.448 1.429 21.106 1.00 50.69 93 GLY A N 1
ATOM 770 C CA . GLY A 1 93 ? -8.299 2.731 21.770 1.00 50.69 93 GLY A CA 1
ATOM 771 C C . GLY A 1 93 ? -9.373 3.088 22.806 1.00 50.69 93 GLY A C 1
ATOM 772 O O . GLY A 1 93 ? -9.306 4.185 23.353 1.00 50.69 93 GLY A O 1
ATOM 773 N N . ASP A 1 94 ? -10.326 2.190 23.074 1.00 43.09 94 ASP A N 1
ATOM 774 C CA . ASP A 1 94 ? -11.336 2.302 24.144 1.00 43.09 94 ASP A CA 1
ATOM 775 C C . ASP A 1 94 ? -11.006 1.345 25.321 1.00 43.09 94 ASP A C 1
ATOM 777 O O . ASP A 1 94 ? -11.832 0.525 25.730 1.00 43.09 94 ASP A O 1
ATOM 781 N N . GLU A 1 95 ? -9.790 1.451 25.875 1.00 39.12 95 GLU A N 1
ATOM 782 C CA . GLU A 1 95 ? -9.451 1.006 27.245 1.00 39.12 95 GLU A CA 1
ATOM 783 C C . GLU A 1 95 ? -8.895 2.166 28.082 1.00 39.12 95 GLU A C 1
ATOM 785 O O . GLU A 1 95 ? -7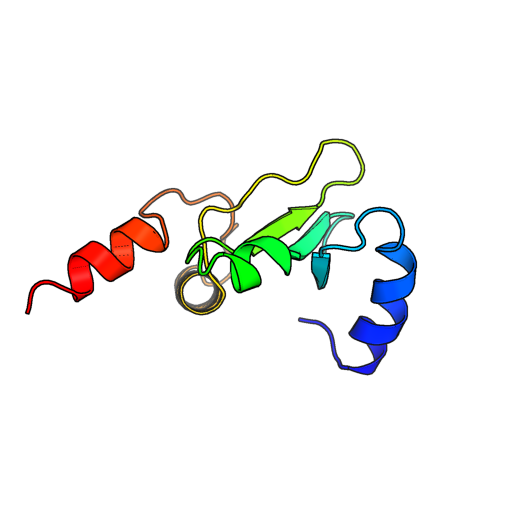.969 2.866 27.607 1.00 39.12 95 GLU A O 1
#